Protein AF-A0A2R5FVJ6-F1 (afdb_monomer_lite)

pLDDT: mean 87.66, std 9.08, range [47.38, 97.44]

Organism: NCBI:txid2005467

Foldseek 3Di:
DQVQLPVQAPPADSVLLVQLLLVCAQHNDLVSCLVVAPDPDPVSSSVSSVSSSVSSVVVVVVVLVVVLVVCVVPPDLPDAEDEDAADVCSSCVVVVCVSVVSHHYHYLVVLLVVQCVVVVHDPPDDNVSRVCSVVSVVVVVVVVVVVVVVVVVD

Sequence (154 aa):
MLERIKSRTSGQNLHDLLKAVHLSGSALKPRYFNTLARSKNAEFKAEEVAQIVEVAELSRKEYWNKVSIWLSMNIPVDIQQVIIGGGTSEYLVAELKNLFTYTEISWAAELEEDVRLAFNLPIKKDALCLRFTDVYGLFRYQNATSAISNHRAS

Structure (mmCIF, N/CA/C/O backbone):
data_AF-A0A2R5FVJ6-F1
#
_entry.id   AF-A0A2R5FVJ6-F1
#
loop_
_atom_site.group_PDB
_atom_site.id
_atom_site.type_symbol
_atom_site.label_atom_id
_atom_site.label_alt_id
_atom_site.label_comp_id
_atom_site.label_asym_id
_atom_site.label_entity_id
_atom_site.label_seq_id
_atom_site.pdbx_PDB_ins_code
_atom_site.Cartn_x
_atom_site.Cartn_y
_atom_site.Cartn_z
_atom_site.occupancy
_atom_site.B_iso_or_equiv
_atom_site.auth_seq_id
_atom_site.auth_comp_id
_atom_site.auth_asym_id
_atom_site.auth_atom_id
_atom_site.pdbx_PDB_model_num
ATOM 1 N N . MET A 1 1 ? -10.974 -3.506 -0.182 1.00 83.69 1 MET A N 1
ATOM 2 C CA . MET A 1 1 ? -10.474 -3.715 1.194 1.00 83.69 1 MET A CA 1
ATOM 3 C C . MET A 1 1 ? -11.270 -2.883 2.193 1.00 83.69 1 MET A C 1
ATOM 5 O O . MET A 1 1 ? -12.005 -3.463 2.973 1.00 83.69 1 MET A O 1
ATOM 9 N N . LEU A 1 2 ? -11.204 -1.550 2.126 1.00 86.56 2 LEU A N 1
ATOM 10 C CA . LEU A 1 2 ? -11.842 -0.661 3.110 1.00 86.56 2 LEU A CA 1
ATOM 11 C C . LEU A 1 2 ? -13.366 -0.830 3.231 1.00 86.56 2 LEU A C 1
ATOM 13 O O . LEU A 1 2 ? -13.872 -0.909 4.343 1.00 86.56 2 LEU A O 1
ATOM 17 N N . GLU A 1 3 ? -14.084 -0.998 2.116 1.00 86.81 3 GLU A N 1
ATOM 18 C CA . GLU A 1 3 ? -15.531 -1.282 2.153 1.00 86.81 3 GLU A CA 1
ATOM 19 C C . GLU A 1 3 ? -15.866 -2.596 2.870 1.00 86.81 3 GLU A C 1
ATOM 21 O O . GLU A 1 3 ? -16.879 -2.690 3.556 1.00 86.81 3 GLU A O 1
ATOM 26 N N . ARG A 1 4 ? -14.991 -3.610 2.785 1.00 85.25 4 ARG A N 1
ATOM 27 C CA . ARG A 1 4 ? -15.186 -4.859 3.535 1.00 85.25 4 ARG A CA 1
ATOM 28 C C . ARG A 1 4 ? -15.020 -4.633 5.027 1.00 85.25 4 ARG A C 1
ATOM 30 O O . ARG A 1 4 ? -15.857 -5.102 5.792 1.00 85.25 4 ARG A O 1
ATOM 37 N N . ILE A 1 5 ? -13.995 -3.882 5.423 1.00 86.75 5 ILE A N 1
ATOM 38 C CA . ILE A 1 5 ? -13.786 -3.537 6.828 1.00 86.75 5 ILE A CA 1
ATOM 39 C C . ILE A 1 5 ? -15.001 -2.772 7.352 1.00 86.75 5 ILE A C 1
ATOM 41 O O . ILE A 1 5 ? -15.587 -3.186 8.345 1.00 86.75 5 ILE A O 1
ATOM 45 N N . LYS A 1 6 ? -15.458 -1.744 6.630 1.00 88.88 6 LYS A N 1
ATOM 46 C CA . LYS A 1 6 ? -16.673 -0.990 6.959 1.00 88.88 6 LYS A CA 1
ATOM 47 C C . LYS A 1 6 ? -17.921 -1.876 7.052 1.00 88.88 6 LYS A C 1
ATOM 49 O O . LYS A 1 6 ? -18.715 -1.700 7.960 1.00 88.88 6 LYS A O 1
ATOM 54 N N . SER A 1 7 ? -18.099 -2.846 6.153 1.00 87.44 7 SER A N 1
ATOM 55 C CA . SER A 1 7 ? -19.258 -3.758 6.196 1.00 87.44 7 SER A CA 1
ATOM 56 C C . SER A 1 7 ? -19.240 -4.738 7.376 1.00 87.44 7 SER A C 1
ATOM 58 O O . SER A 1 7 ? -20.279 -5.279 7.738 1.00 87.44 7 SER A O 1
ATOM 60 N N . ARG A 1 8 ? -18.060 -4.983 7.959 1.00 85.75 8 ARG A N 1
ATOM 61 C CA . ARG A 1 8 ? -17.830 -5.942 9.050 1.00 85.75 8 ARG A CA 1
ATOM 62 C C . ARG A 1 8 ? -17.540 -5.265 10.393 1.00 85.75 8 ARG A C 1
ATOM 64 O O . ARG A 1 8 ? -17.287 -5.959 11.370 1.00 85.75 8 ARG A O 1
ATOM 71 N N . THR A 1 9 ? -17.554 -3.934 10.445 1.00 84.75 9 THR A N 1
ATOM 72 C CA . THR A 1 9 ? -17.281 -3.147 11.654 1.00 84.75 9 THR A CA 1
ATOM 73 C C . THR A 1 9 ? -18.326 -2.045 11.801 1.00 84.75 9 THR A C 1
ATOM 75 O O . THR A 1 9 ? -18.774 -1.439 10.829 1.00 84.75 9 THR A O 1
ATOM 78 N N . SER A 1 10 ? -18.763 -1.788 13.029 1.00 77.56 10 SER A N 1
ATOM 79 C CA . SER A 1 10 ? -19.913 -0.917 13.275 1.00 77.56 10 SER A CA 1
ATOM 80 C C . SER A 1 10 ? -19.549 0.565 13.195 1.00 77.56 10 SER A C 1
ATOM 82 O O . SER A 1 10 ? -18.667 1.044 13.901 1.00 77.56 10 SER A O 1
ATOM 84 N N . GLY A 1 11 ? -20.292 1.326 12.386 1.00 77.69 11 GLY A N 1
ATOM 85 C CA . GLY A 1 11 ? -20.273 2.796 12.408 1.00 77.69 11 GLY A CA 1
ATOM 86 C C . GLY A 1 11 ? -19.000 3.458 11.878 1.00 77.69 11 GLY A C 1
ATOM 87 O O . GLY A 1 11 ? -18.813 4.651 12.105 1.00 77.69 11 GLY A O 1
ATOM 88 N N . GLN A 1 12 ? -18.146 2.713 11.175 1.00 85.31 12 GLN A N 1
ATOM 89 C CA . GLN A 1 12 ? -16.915 3.248 10.605 1.00 85.31 12 GLN A CA 1
ATOM 90 C C . GLN A 1 12 ? -17.194 4.076 9.350 1.00 85.31 12 GLN A C 1
ATOM 92 O O . GLN A 1 12 ? -17.935 3.658 8.454 1.00 85.31 12 GLN A O 1
ATOM 97 N N . ASN A 1 13 ? -16.569 5.250 9.257 1.00 86.88 13 ASN A N 1
ATOM 98 C CA . ASN A 1 13 ? -16.524 5.997 8.006 1.00 86.88 13 ASN A CA 1
ATOM 99 C C . ASN A 1 13 ? -15.262 5.622 7.213 1.00 86.88 13 ASN A C 1
ATOM 101 O O . ASN A 1 13 ? -14.240 5.212 7.766 1.00 86.88 13 ASN A O 1
ATOM 105 N N . LEU A 1 14 ? -15.352 5.731 5.888 1.00 87.06 14 LEU A N 1
ATOM 106 C CA . LEU A 1 14 ? -14.299 5.256 4.993 1.00 87.06 14 LEU A CA 1
ATOM 107 C C . LEU A 1 14 ? -13.008 6.077 5.121 1.00 87.06 14 LEU A C 1
ATOM 109 O O . LEU A 1 14 ? -11.917 5.534 4.973 1.00 87.06 14 LEU A O 1
ATOM 113 N N . HIS A 1 15 ? -13.140 7.374 5.393 1.00 88.62 15 HIS A N 1
ATOM 114 C CA . HIS A 1 15 ? -12.030 8.317 5.440 1.00 88.62 15 HIS A CA 1
ATOM 115 C C . HIS A 1 15 ? -11.114 8.070 6.646 1.00 88.62 15 HIS A C 1
ATOM 117 O O . HIS A 1 15 ? -9.901 7.927 6.493 1.00 88.62 15 HIS A O 1
ATOM 123 N N . ASP A 1 16 ? -11.686 7.959 7.841 1.00 90.31 16 ASP A N 1
ATOM 124 C CA . ASP A 1 16 ? -10.918 7.745 9.066 1.00 90.31 16 ASP A CA 1
ATOM 125 C C . ASP A 1 16 ? -10.319 6.342 9.096 1.00 90.31 16 ASP A C 1
ATOM 127 O O . ASP A 1 16 ? -9.177 6.156 9.522 1.00 90.31 16 ASP A O 1
ATOM 131 N N . LEU A 1 17 ? -11.042 5.364 8.545 1.00 90.62 17 LEU A N 1
ATOM 132 C CA . LEU A 1 17 ? -10.520 4.022 8.355 1.00 90.62 17 LEU A CA 1
ATOM 133 C C . LEU A 1 17 ? -9.340 4.001 7.369 1.00 90.62 17 LEU A C 1
ATOM 135 O O . LEU A 1 17 ? -8.318 3.381 7.659 1.00 90.62 17 LEU A O 1
ATOM 139 N N . LEU A 1 18 ? -9.449 4.690 6.226 1.00 89.38 18 LEU A N 1
ATOM 140 C CA . LEU A 1 18 ? -8.346 4.838 5.270 1.00 89.38 18 LEU A CA 1
ATOM 141 C C . LEU A 1 18 ? -7.118 5.433 5.963 1.00 89.38 18 LEU A C 1
ATOM 143 O O . LEU A 1 18 ? -6.016 4.908 5.812 1.00 89.38 18 LEU A O 1
ATOM 147 N N . LYS A 1 19 ? -7.312 6.492 6.753 1.00 89.44 19 LYS A N 1
ATOM 148 C CA . LYS A 1 19 ? -6.238 7.146 7.503 1.00 89.44 19 LYS A CA 1
ATOM 149 C C . LYS A 1 19 ? -5.584 6.195 8.507 1.00 89.44 19 LYS A C 1
ATOM 151 O O . LYS A 1 19 ? -4.359 6.119 8.544 1.00 89.44 19 LYS A O 1
ATOM 156 N N . ALA A 1 20 ? -6.365 5.444 9.282 1.00 91.00 20 ALA A N 1
ATOM 157 C CA . ALA A 1 20 ? -5.849 4.479 10.255 1.00 91.00 20 ALA A CA 1
ATOM 158 C C . ALA A 1 20 ? -5.047 3.347 9.592 1.00 91.00 20 ALA A C 1
ATOM 160 O O . ALA A 1 20 ? -3.948 3.006 10.041 1.00 91.00 20 ALA A O 1
ATOM 161 N N . VAL A 1 21 ? -5.563 2.800 8.487 1.00 89.38 21 VAL A N 1
ATOM 162 C CA . VAL A 1 21 ? -4.889 1.754 7.706 1.00 89.38 21 VAL A CA 1
ATOM 163 C C . VAL A 1 21 ? -3.600 2.284 7.079 1.00 89.38 21 VAL A C 1
ATOM 165 O O . VAL A 1 21 ? -2.568 1.623 7.167 1.00 89.38 21 VAL A O 1
ATOM 168 N N . HIS A 1 22 ? -3.630 3.488 6.505 1.00 86.56 22 HIS A N 1
ATOM 169 C CA . HIS A 1 22 ? -2.451 4.132 5.929 1.00 86.56 22 HIS A CA 1
ATOM 170 C C . HIS A 1 22 ? -1.366 4.386 6.986 1.00 86.56 22 HIS A C 1
ATOM 172 O O . HIS A 1 22 ? -0.221 3.988 6.794 1.00 86.56 22 HIS A O 1
ATOM 178 N N . LEU A 1 23 ? -1.727 4.969 8.136 1.00 86.94 23 LEU A N 1
ATOM 179 C CA . LEU A 1 23 ? -0.792 5.246 9.237 1.00 86.94 23 LEU A CA 1
ATOM 180 C C . LEU A 1 23 ? -0.187 3.981 9.855 1.00 86.94 23 LEU A C 1
ATOM 182 O O . LEU A 1 23 ? 0.910 4.029 10.413 1.00 86.94 23 LEU A O 1
ATOM 186 N N . SER A 1 24 ? -0.897 2.859 9.765 1.00 86.06 24 SER A N 1
ATOM 187 C CA . SER A 1 24 ? -0.398 1.569 10.231 1.00 86.06 24 SER A CA 1
ATOM 188 C C . SER A 1 24 ? 0.702 0.993 9.336 1.00 86.06 24 SER A C 1
ATOM 190 O O . SER A 1 24 ? 1.543 0.233 9.814 1.00 86.06 24 SER A O 1
ATOM 192 N N . GLY A 1 25 ? 0.735 1.366 8.054 1.00 83.56 25 GLY A N 1
ATOM 193 C CA . GLY A 1 25 ? 1.713 0.853 7.100 1.00 83.56 25 GLY A CA 1
ATOM 194 C C . GLY A 1 25 ? 1.698 -0.676 7.031 1.00 83.56 25 GLY A C 1
ATOM 195 O O . GLY A 1 25 ? 0.639 -1.303 6.994 1.00 83.56 25 GLY A O 1
ATOM 196 N N . SER A 1 26 ? 2.879 -1.293 7.048 1.00 78.81 26 SER A N 1
ATOM 197 C CA . SER A 1 26 ? 3.022 -2.746 6.913 1.00 78.81 26 SER A CA 1
ATOM 198 C C . SER A 1 26 ? 2.473 -3.550 8.099 1.00 78.81 26 SER A C 1
ATOM 200 O O . SER A 1 26 ? 2.086 -4.697 7.890 1.00 78.81 26 SER A O 1
ATOM 202 N N . ALA A 1 27 ? 2.370 -2.976 9.303 1.00 84.62 27 ALA A N 1
ATOM 203 C C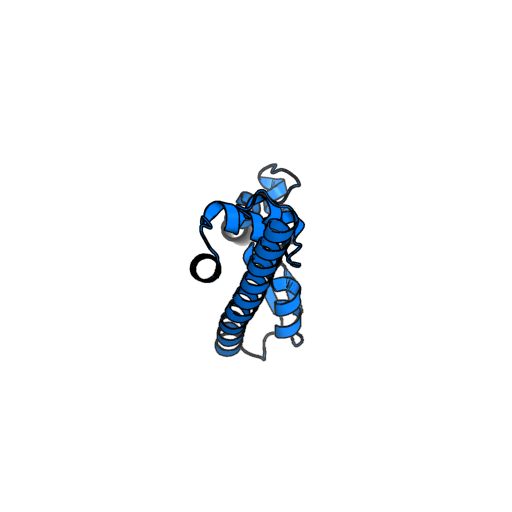A . ALA A 1 27 ? 1.913 -3.678 10.505 1.00 84.62 27 ALA A CA 1
ATOM 204 C C . ALA A 1 27 ? 0.736 -2.952 11.171 1.00 84.62 27 ALA A C 1
ATOM 206 O O . ALA A 1 27 ? 0.881 -1.837 11.678 1.00 84.62 27 ALA A O 1
ATOM 207 N N . LEU A 1 28 ? -0.426 -3.608 11.223 1.00 86.81 28 LEU A N 1
ATOM 208 C CA . LEU A 1 28 ? -1.650 -3.044 11.790 1.00 86.81 28 LEU A CA 1
ATOM 209 C C . LEU A 1 28 ? -1.566 -2.958 13.319 1.00 86.81 28 LEU A C 1
ATOM 211 O O . LEU A 1 28 ? -1.856 -3.904 14.039 1.00 86.81 28 LEU A O 1
ATOM 215 N N . LYS A 1 29 ? -1.131 -1.799 13.828 1.00 89.19 29 LYS A N 1
ATOM 216 C CA . LYS A 1 29 ? -0.994 -1.561 15.272 1.00 89.19 29 LYS A CA 1
ATOM 217 C C . LYS A 1 29 ? -2.283 -0.952 15.841 1.00 89.19 29 LYS A C 1
ATOM 219 O O . LYS A 1 29 ? -2.682 0.112 15.362 1.00 89.19 29 LYS A O 1
ATOM 224 N N . PRO A 1 30 ? -2.850 -1.504 16.933 1.00 90.44 30 PRO A N 1
ATOM 225 C CA . PRO A 1 30 ? -4.088 -1.018 17.560 1.00 90.44 30 PRO A CA 1
ATOM 226 C C . PRO A 1 30 ? -4.143 0.494 17.816 1.00 90.44 30 PRO A C 1
ATOM 228 O O . PRO A 1 30 ? -5.175 1.133 17.627 1.00 90.44 30 PRO A O 1
ATOM 231 N N . ARG A 1 31 ? -3.003 1.110 18.158 1.00 92.00 31 ARG A N 1
ATOM 232 C CA . ARG A 1 31 ? -2.903 2.553 18.439 1.00 92.00 31 ARG A CA 1
ATOM 233 C C . ARG A 1 31 ? -3.443 3.465 17.329 1.00 92.00 31 ARG A C 1
ATOM 235 O O . ARG A 1 31 ? -3.916 4.552 17.642 1.00 92.00 31 ARG A O 1
ATOM 242 N N . TYR A 1 32 ? -3.380 3.041 16.064 1.00 91.88 32 TYR A N 1
ATOM 243 C CA . TYR A 1 32 ? -3.867 3.829 14.924 1.00 91.88 32 TYR A CA 1
ATOM 244 C C . TYR A 1 32 ? -5.384 3.727 14.724 1.00 91.88 32 TYR A C 1
ATOM 246 O O . TYR A 1 32 ? -5.958 4.548 14.017 1.00 91.88 32 TYR A O 1
ATOM 254 N N . PHE A 1 33 ? -6.029 2.757 15.373 1.00 91.88 33 PHE A N 1
ATOM 255 C CA . PHE A 1 33 ? -7.464 2.488 15.292 1.00 91.88 33 PHE A CA 1
ATOM 256 C C . PHE A 1 33 ? -8.216 2.969 16.544 1.00 91.88 33 PHE A C 1
ATOM 258 O O . PHE A 1 33 ? -9.440 2.998 16.559 1.00 91.88 33 PHE A O 1
ATOM 265 N N . ASN A 1 34 ? -7.513 3.431 17.584 1.00 89.44 34 ASN A N 1
ATOM 266 C CA . ASN A 1 34 ? -8.115 3.919 18.833 1.00 89.44 34 ASN A CA 1
ATOM 267 C C . ASN A 1 34 ? -9.141 5.048 18.653 1.00 89.44 34 ASN A C 1
ATOM 269 O O . ASN A 1 34 ? -10.022 5.212 19.498 1.00 89.44 34 ASN A O 1
ATOM 273 N N . THR A 1 35 ? -9.001 5.863 17.607 1.00 88.69 35 THR A N 1
ATOM 274 C CA . THR A 1 35 ? -9.931 6.961 17.300 1.00 88.69 35 THR A CA 1
ATOM 275 C C . THR A 1 35 ? -11.194 6.487 16.587 1.00 88.69 35 THR A C 1
ATOM 277 O O . THR A 1 35 ? -12.137 7.258 16.471 1.00 88.69 35 THR A O 1
ATOM 280 N N . LEU A 1 36 ? -11.204 5.245 16.102 1.00 89.44 36 LEU A N 1
ATOM 281 C CA . LEU A 1 36 ? -12.327 4.639 15.391 1.00 89.44 36 LEU A CA 1
ATOM 282 C C . LEU A 1 36 ? -13.327 3.978 16.336 1.00 89.44 36 LEU A C 1
ATOM 284 O O . LEU A 1 36 ? -14.497 3.838 15.987 1.00 89.44 36 LEU A O 1
ATOM 288 N N . ALA A 1 37 ? -12.876 3.579 17.524 1.00 90.19 37 ALA A N 1
ATOM 289 C CA . ALA A 1 37 ? -13.748 2.979 18.513 1.00 90.19 37 ALA A CA 1
ATOM 290 C C . ALA A 1 37 ? -14.689 4.019 19.130 1.00 90.19 37 ALA A C 1
ATOM 292 O O . ALA A 1 37 ? -14.273 5.109 19.539 1.00 90.19 37 ALA A O 1
ATOM 293 N N . ARG A 1 38 ? -15.971 3.666 19.199 1.00 87.00 38 ARG A N 1
ATOM 294 C CA . ARG A 1 38 ? -17.056 4.538 19.660 1.00 87.00 38 ARG A CA 1
ATOM 295 C C . ARG A 1 38 ? -17.313 4.403 21.153 1.00 87.00 38 ARG A C 1
ATOM 297 O O . ARG A 1 38 ? -17.876 5.321 21.756 1.00 87.00 38 ARG A O 1
ATOM 304 N N . SER A 1 39 ? -16.936 3.271 21.746 1.00 86.38 39 SER A N 1
ATOM 305 C CA . SER A 1 39 ? -17.142 3.049 23.173 1.00 86.38 39 SER A CA 1
ATOM 306 C C . SER A 1 39 ? -16.330 4.024 24.034 1.00 86.38 39 SER A C 1
ATOM 308 O O . SER A 1 39 ? -15.154 4.295 23.784 1.00 86.38 39 SER A O 1
ATOM 310 N N . LYS A 1 40 ? -16.971 4.538 25.090 1.00 86.38 40 LYS A N 1
ATOM 311 C CA . LYS A 1 40 ? -16.325 5.346 26.139 1.00 86.38 40 LYS A CA 1
ATOM 312 C C . LYS A 1 40 ? -15.751 4.489 27.272 1.00 86.38 40 LYS A C 1
ATOM 314 O O . LYS A 1 40 ? -14.934 4.986 28.040 1.00 86.38 40 LYS A O 1
ATOM 319 N N . ASN A 1 41 ? -16.176 3.229 27.382 1.00 92.44 41 ASN A N 1
ATOM 320 C CA . ASN A 1 41 ? -15.622 2.278 28.342 1.00 92.44 41 ASN A CA 1
ATOM 321 C C . ASN A 1 41 ? -14.302 1.721 27.786 1.00 92.44 41 ASN A C 1
ATOM 323 O O . ASN A 1 41 ? -14.253 1.302 26.631 1.00 92.44 41 ASN A O 1
ATOM 327 N N . ALA A 1 42 ? -13.246 1.722 28.602 1.00 89.88 42 ALA A N 1
ATOM 328 C CA . ALA A 1 42 ? -11.907 1.309 28.193 1.00 89.88 42 ALA A CA 1
ATOM 329 C C . ALA A 1 42 ? -11.831 -0.151 27.708 1.00 89.88 42 ALA A C 1
ATOM 331 O O . ALA A 1 42 ? -11.144 -0.415 26.723 1.00 89.88 42 ALA A O 1
ATOM 332 N N . GLU A 1 43 ? -12.552 -1.073 28.348 1.00 90.56 43 GLU A N 1
ATOM 333 C CA . GLU A 1 43 ? -12.549 -2.500 27.998 1.00 90.56 43 GLU A CA 1
ATOM 334 C C . GLU A 1 43 ? -13.236 -2.729 26.650 1.00 90.56 43 GLU A C 1
ATOM 336 O O . GLU A 1 43 ? -12.621 -3.234 25.712 1.00 90.56 43 GLU A O 1
ATOM 341 N N . PHE A 1 44 ? -14.467 -2.234 26.499 1.00 90.75 44 PHE A N 1
ATOM 342 C CA . PHE A 1 44 ? -15.206 -2.327 25.235 1.00 90.75 44 PHE A CA 1
ATOM 343 C C . PHE A 1 44 ? -14.515 -1.577 24.092 1.00 90.75 44 PHE A C 1
ATOM 345 O O . PHE A 1 44 ? -14.625 -1.965 22.934 1.00 90.75 44 PHE A O 1
ATOM 352 N N . LYS A 1 45 ? -13.781 -0.501 24.399 1.00 91.62 45 LYS A N 1
ATOM 353 C CA . LYS A 1 45 ? -12.976 0.212 23.407 1.00 91.62 45 LYS A CA 1
ATOM 354 C C . LYS A 1 45 ? -11.819 -0.650 22.903 1.00 91.62 45 LYS A C 1
ATOM 356 O O . LYS A 1 45 ? -11.556 -0.662 21.704 1.00 91.62 45 LYS A O 1
ATOM 361 N N . ALA A 1 46 ? -11.123 -1.347 23.800 1.00 92.25 46 ALA A N 1
ATOM 362 C CA . ALA A 1 46 ? -10.030 -2.238 23.424 1.00 92.25 46 ALA A CA 1
ATOM 363 C C . ALA A 1 46 ? -10.529 -3.406 22.560 1.00 92.25 46 ALA A C 1
ATOM 365 O O . ALA A 1 46 ? -9.898 -3.727 21.554 1.00 92.25 46 ALA A O 1
ATOM 366 N N . GLU A 1 47 ? -11.683 -3.979 22.905 1.00 92.75 47 GLU A N 1
ATOM 367 C CA . GLU A 1 47 ? -12.333 -5.041 22.133 1.00 92.75 47 GLU A CA 1
ATOM 368 C C . GLU A 1 47 ? -12.752 -4.566 20.731 1.00 92.75 47 GLU A C 1
ATOM 370 O O . GLU A 1 47 ? -12.419 -5.204 19.734 1.00 92.75 47 GLU A O 1
ATOM 375 N N . GLU A 1 48 ? -13.394 -3.396 20.630 1.00 92.56 48 GLU A N 1
ATOM 376 C CA . GLU A 1 48 ? -13.791 -2.800 19.347 1.00 92.56 48 GLU A CA 1
ATOM 377 C C . GLU A 1 48 ? -12.572 -2.539 18.446 1.00 92.56 48 GLU A C 1
ATOM 379 O O . GLU A 1 48 ? -12.582 -2.854 17.256 1.00 92.56 48 GLU A O 1
ATOM 384 N N . VAL A 1 49 ? -11.479 -2.014 19.012 1.00 93.88 49 VAL A N 1
ATOM 385 C CA . VAL A 1 49 ? -10.222 -1.816 18.277 1.00 93.88 49 VAL A CA 1
ATOM 386 C C . VAL A 1 49 ? -9.634 -3.145 17.807 1.00 93.88 49 VAL A C 1
ATOM 388 O O . VAL A 1 49 ? -9.209 -3.236 16.653 1.00 93.88 49 VAL A O 1
ATOM 391 N N . ALA A 1 50 ? -9.602 -4.164 18.668 1.00 94.00 50 ALA A N 1
ATOM 392 C CA . ALA A 1 50 ? -9.089 -5.484 18.315 1.00 94.00 50 ALA A CA 1
ATOM 393 C C . ALA A 1 50 ? -9.879 -6.091 17.146 1.00 94.00 50 ALA A C 1
ATOM 395 O O . ALA A 1 50 ? -9.275 -6.550 16.177 1.00 94.00 50 ALA A O 1
ATOM 396 N N . GLN A 1 51 ? -11.210 -5.978 17.177 1.00 93.81 51 GLN A N 1
ATOM 397 C CA . GLN A 1 51 ? -12.079 -6.425 16.092 1.00 93.81 51 GLN A CA 1
ATOM 398 C C . GLN A 1 51 ? -11.783 -5.691 14.775 1.00 93.81 51 GLN A C 1
ATOM 400 O O . GLN A 1 51 ? -11.692 -6.315 13.717 1.00 93.81 51 GLN A O 1
ATOM 405 N N . ILE A 1 52 ? -11.605 -4.364 14.806 1.00 93.44 52 ILE A N 1
ATOM 406 C CA . ILE A 1 52 ? -11.285 -3.595 13.593 1.00 93.44 52 ILE A CA 1
ATOM 407 C C . ILE A 1 52 ? -9.933 -4.029 13.014 1.00 93.44 52 ILE A C 1
ATOM 409 O O . ILE A 1 52 ? -9.818 -4.193 11.797 1.00 93.44 52 ILE A O 1
ATOM 413 N N . VAL A 1 53 ? -8.923 -4.226 13.867 1.00 94.44 53 VAL A N 1
ATOM 414 C CA . VAL A 1 53 ? -7.588 -4.679 13.450 1.00 94.44 53 VAL A CA 1
ATOM 415 C C . VAL A 1 53 ? -7.665 -6.064 12.812 1.00 94.44 53 VAL A C 1
ATOM 417 O O . VAL A 1 53 ? -7.173 -6.234 11.699 1.00 94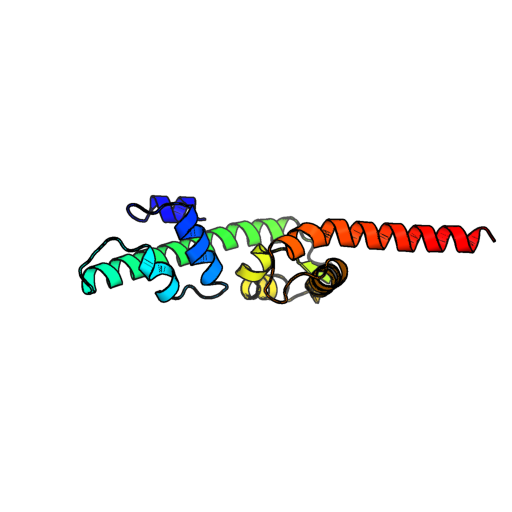.44 53 VAL A O 1
ATOM 420 N N . GLU A 1 54 ? -8.342 -7.018 13.448 1.00 94.19 54 GLU A N 1
ATOM 421 C CA . GLU A 1 54 ? -8.521 -8.376 12.924 1.00 94.19 54 GLU A CA 1
ATOM 422 C C . GLU A 1 54 ? -9.189 -8.365 11.539 1.00 94.19 54 GLU A C 1
ATOM 424 O O . GLU A 1 54 ? -8.699 -8.962 10.573 1.00 94.19 54 GLU A O 1
ATOM 429 N N . VAL A 1 55 ? -10.289 -7.620 11.401 1.00 93.94 55 VAL A N 1
ATOM 430 C CA . VAL A 1 55 ? -11.004 -7.493 10.128 1.00 93.94 55 VAL A CA 1
ATOM 431 C C . VAL A 1 55 ? -10.129 -6.825 9.062 1.00 93.94 55 VAL A C 1
ATOM 433 O O . VAL A 1 55 ? -10.196 -7.201 7.884 1.00 93.94 55 VAL A O 1
ATOM 436 N N . ALA A 1 56 ? -9.311 -5.843 9.440 1.00 92.31 56 ALA A N 1
ATOM 437 C CA . ALA A 1 56 ? -8.383 -5.176 8.536 1.00 92.31 56 ALA A CA 1
ATOM 438 C C . ALA A 1 56 ? -7.255 -6.111 8.071 1.00 92.31 56 ALA A C 1
ATOM 440 O O . ALA A 1 56 ? -6.952 -6.134 6.875 1.00 92.31 56 ALA A O 1
ATOM 441 N N . GLU A 1 57 ? -6.701 -6.942 8.957 1.00 92.44 57 GLU A N 1
ATOM 442 C CA . GLU A 1 57 ? -5.712 -7.967 8.607 1.00 92.44 57 GLU A CA 1
ATOM 443 C C . GLU A 1 57 ? -6.284 -8.995 7.631 1.00 92.44 57 GLU A C 1
ATOM 445 O O . GLU A 1 57 ? -5.673 -9.289 6.599 1.00 92.44 57 GLU A O 1
ATOM 450 N N . LEU A 1 58 ? -7.485 -9.509 7.911 1.00 93.50 58 LEU A N 1
ATOM 451 C CA . LEU A 1 58 ? -8.165 -10.445 7.020 1.00 93.50 58 LEU A CA 1
ATOM 452 C C . LEU A 1 58 ? -8.438 -9.806 5.653 1.00 93.50 58 LEU A C 1
ATOM 454 O O . LEU A 1 58 ? -8.132 -10.389 4.613 1.00 93.50 58 LEU A O 1
ATOM 458 N N . SER A 1 59 ? -8.953 -8.576 5.645 1.00 92.62 59 SER A N 1
ATOM 459 C CA . SER A 1 59 ? -9.244 -7.839 4.411 1.00 92.62 59 SER A CA 1
ATOM 460 C C . SER A 1 59 ? -7.983 -7.557 3.589 1.00 92.62 59 SER A C 1
ATOM 462 O O . SER A 1 59 ? -8.051 -7.537 2.357 1.00 92.62 59 SER A O 1
ATOM 464 N N . ARG A 1 60 ? -6.834 -7.348 4.246 1.00 91.44 60 ARG A N 1
ATOM 465 C CA . ARG A 1 60 ? -5.530 -7.214 3.587 1.00 91.44 60 ARG A CA 1
ATOM 466 C C . ARG A 1 60 ? -5.087 -8.530 2.960 1.00 91.44 60 ARG A C 1
ATOM 468 O O . ARG A 1 60 ? -4.715 -8.522 1.792 1.00 91.44 60 ARG A O 1
ATOM 475 N N . LYS A 1 61 ? -5.156 -9.647 3.690 1.00 92.44 61 LYS A N 1
ATOM 476 C CA . LYS A 1 61 ? -4.807 -10.979 3.160 1.00 92.44 61 LYS A CA 1
ATOM 477 C C . LYS A 1 61 ? -5.649 -11.328 1.932 1.00 92.44 61 LYS A C 1
ATOM 479 O O . LYS A 1 61 ? -5.116 -11.762 0.916 1.00 92.44 61 LYS A O 1
ATOM 484 N N . GLU A 1 62 ? -6.954 -11.068 1.992 1.00 93.62 62 GLU A N 1
ATOM 485 C CA . GLU A 1 62 ? -7.861 -11.252 0.855 1.00 93.62 62 GLU A CA 1
ATOM 486 C C . GLU A 1 62 ? -7.498 -10.353 -0.337 1.00 93.62 62 GLU A C 1
ATOM 488 O O . GLU A 1 62 ? -7.577 -10.787 -1.487 1.00 93.62 62 GLU A O 1
ATOM 493 N N . TYR A 1 63 ? -7.127 -9.094 -0.080 1.00 93.38 63 TYR A N 1
ATOM 494 C CA . TYR A 1 63 ? -6.676 -8.178 -1.126 1.00 93.38 63 TYR A CA 1
ATOM 495 C C . TYR A 1 63 ? -5.380 -8.668 -1.775 1.00 93.38 63 TYR A C 1
ATOM 497 O O . TYR A 1 63 ? -5.324 -8.756 -3.001 1.00 93.38 63 TYR A O 1
ATOM 505 N N . TRP A 1 64 ? -4.388 -9.054 -0.968 1.00 95.12 64 TRP A N 1
ATOM 506 C CA . TRP A 1 64 ? -3.130 -9.605 -1.459 1.00 95.12 64 TRP A CA 1
ATOM 507 C C . TRP A 1 64 ? -3.360 -10.838 -2.326 1.00 95.12 64 TRP A C 1
ATOM 509 O O . TRP A 1 64 ? -2.843 -10.879 -3.430 1.00 95.12 64 TRP A O 1
ATOM 519 N N . ASN A 1 65 ? -4.202 -11.779 -1.893 1.00 96.56 65 ASN A N 1
ATOM 520 C CA . ASN A 1 65 ? -4.490 -12.986 -2.667 1.00 96.56 65 ASN A CA 1
ATOM 521 C C . ASN A 1 65 ? -4.988 -12.672 -4.093 1.00 96.56 65 ASN A C 1
ATOM 523 O O . ASN A 1 65 ? -4.582 -13.299 -5.066 1.00 96.56 65 ASN A O 1
ATOM 527 N N . LYS A 1 66 ? -5.845 -11.653 -4.243 1.00 96.31 66 LYS A N 1
ATOM 528 C CA . LYS A 1 66 ? -6.315 -11.210 -5.566 1.00 96.31 66 LYS A CA 1
ATOM 529 C C . LYS A 1 66 ? -5.191 -10.599 -6.398 1.00 96.31 66 LYS A C 1
ATOM 531 O O . LYS A 1 66 ? -5.102 -10.876 -7.590 1.00 96.31 66 LYS A O 1
ATOM 536 N N . VAL A 1 67 ? -4.360 -9.768 -5.770 1.00 95.81 67 VAL A N 1
ATOM 537 C CA . VAL A 1 67 ? -3.219 -9.117 -6.423 1.00 95.81 67 VAL A CA 1
ATOM 538 C C . VAL A 1 67 ? -2.189 -10.154 -6.859 1.00 95.81 67 VAL A C 1
ATOM 540 O O . VAL A 1 67 ? -1.778 -10.131 -8.011 1.00 95.81 67 VAL A O 1
ATOM 543 N N . SER A 1 68 ? -1.817 -11.098 -5.994 1.00 96.94 68 SER A N 1
ATOM 544 C CA . SER A 1 68 ? -0.829 -12.130 -6.304 1.00 96.94 68 SER A CA 1
ATOM 545 C C . SER A 1 68 ? -1.296 -13.050 -7.424 1.00 96.94 68 SER A C 1
ATOM 547 O O . SER A 1 68 ? -0.521 -13.311 -8.333 1.00 96.94 68 SER A O 1
ATOM 549 N N . ILE A 1 69 ? -2.566 -13.479 -7.417 1.00 97.44 69 ILE A N 1
ATOM 550 C CA . ILE A 1 69 ? -3.138 -14.266 -8.522 1.00 97.44 69 ILE A CA 1
ATOM 551 C C . ILE A 1 69 ? -3.042 -13.482 -9.831 1.00 97.44 69 ILE A C 1
ATOM 553 O O . ILE A 1 69 ? -2.562 -14.010 -10.830 1.00 97.44 69 ILE A O 1
ATOM 557 N N . TRP A 1 70 ? -3.463 -12.213 -9.829 1.00 97.38 70 TRP A N 1
ATOM 558 C CA . TRP A 1 70 ? -3.400 -11.385 -11.029 1.00 97.38 70 TRP A CA 1
ATOM 559 C C . TRP A 1 70 ? -1.958 -11.205 -11.524 1.00 97.38 70 TRP A C 1
ATOM 561 O O . TRP A 1 70 ? -1.705 -11.385 -12.711 1.00 97.38 70 TRP A O 1
ATOM 571 N N . LEU A 1 71 ? -1.004 -10.926 -10.632 1.00 96.25 71 LEU A N 1
ATOM 572 C CA . LEU A 1 71 ? 0.412 -10.783 -10.985 1.00 96.25 71 LEU A CA 1
ATOM 573 C C . LEU A 1 71 ? 0.978 -12.083 -11.568 1.00 96.25 71 LEU A C 1
ATOM 575 O O . LEU A 1 71 ? 1.565 -12.048 -12.643 1.00 96.25 71 LEU A O 1
ATOM 579 N N . SER A 1 72 ? 0.742 -13.231 -10.929 1.00 94.62 72 SER A N 1
ATOM 580 C CA . SER A 1 72 ? 1.212 -14.537 -11.415 1.00 94.62 72 SER A CA 1
ATOM 581 C C . SER A 1 72 ? 0.613 -14.944 -12.762 1.00 94.62 72 SER A C 1
ATOM 583 O O . SER A 1 72 ? 1.227 -15.715 -13.488 1.00 94.62 72 SER A O 1
ATOM 585 N N . MET A 1 73 ? -0.582 -14.451 -13.102 1.00 96.56 73 MET A N 1
ATOM 586 C CA . MET A 1 73 ? -1.208 -14.710 -14.402 1.00 96.56 73 MET A CA 1
ATOM 587 C C . MET A 1 73 ? -0.691 -13.798 -15.520 1.00 96.56 73 MET A C 1
ATOM 589 O O . MET A 1 73 ? -0.808 -14.164 -16.686 1.00 96.56 73 MET A O 1
ATOM 593 N N . ASN A 1 74 ? -0.186 -12.607 -15.188 1.00 95.88 74 ASN A N 1
ATOM 594 C CA . ASN A 1 74 ? 0.147 -11.575 -16.176 1.00 95.88 74 ASN A CA 1
ATOM 595 C C . ASN A 1 74 ? 1.650 -11.321 -16.319 1.00 95.88 74 ASN A C 1
ATOM 597 O O . ASN A 1 74 ? 2.067 -10.740 -17.317 1.00 95.88 74 ASN A O 1
ATOM 601 N N . ILE A 1 75 ? 2.459 -11.722 -15.339 1.00 94.00 75 ILE A N 1
ATOM 602 C CA . ILE A 1 75 ? 3.903 -11.509 -15.351 1.00 94.00 75 ILE A CA 1
ATOM 603 C C . ILE A 1 75 ? 4.594 -12.838 -15.673 1.00 94.00 75 ILE A C 1
ATOM 605 O O . ILE A 1 75 ? 4.431 -13.797 -14.915 1.00 94.00 75 ILE A O 1
ATOM 609 N N . PRO A 1 76 ? 5.352 -12.915 -16.783 1.00 92.56 76 PRO A N 1
ATOM 610 C CA . PRO A 1 76 ? 6.118 -14.104 -17.133 1.00 92.56 76 PRO A CA 1
ATOM 611 C C . PRO A 1 76 ? 7.180 -14.441 -16.082 1.00 92.56 76 PRO A C 1
ATOM 613 O O . PRO A 1 76 ? 7.689 -13.566 -15.384 1.00 92.56 76 PRO A O 1
ATOM 616 N N . VAL A 1 77 ? 7.536 -15.721 -15.989 1.00 90.06 77 VAL A N 1
ATOM 617 C CA . VAL A 1 77 ? 8.551 -16.210 -15.038 1.00 90.06 77 VAL A CA 1
ATOM 618 C C . VAL A 1 77 ? 9.987 -15.996 -15.528 1.00 90.06 77 VAL A C 1
ATOM 620 O O . VAL A 1 77 ? 10.923 -16.108 -14.745 1.00 90.06 77 VAL A O 1
ATOM 623 N N . ASP A 1 78 ? 10.170 -15.693 -16.812 1.00 92.44 78 ASP A N 1
ATOM 624 C CA . ASP A 1 78 ? 11.448 -15.546 -17.515 1.00 92.44 78 ASP A CA 1
ATOM 625 C C . ASP A 1 78 ? 11.883 -14.080 -17.679 1.00 92.44 78 ASP A C 1
ATOM 627 O O . ASP A 1 78 ? 12.524 -13.700 -18.658 1.00 92.44 78 ASP A O 1
ATOM 631 N N . ILE A 1 79 ? 11.548 -13.244 -16.700 1.00 94.44 79 ILE A N 1
ATOM 632 C CA . ILE A 1 79 ? 11.973 -11.844 -16.646 1.00 94.44 79 ILE A CA 1
ATOM 633 C C . ILE A 1 79 ? 13.231 -11.680 -15.790 1.00 94.44 79 ILE A C 1
ATOM 635 O O . ILE A 1 79 ? 13.423 -12.383 -14.800 1.00 94.44 79 ILE A O 1
ATOM 639 N N . GLN A 1 80 ? 14.093 -10.736 -16.165 1.00 93.56 80 GLN A N 1
ATOM 640 C CA . GLN A 1 80 ? 15.318 -10.434 -15.416 1.00 93.56 80 GLN A CA 1
ATOM 641 C C . GLN A 1 80 ? 15.069 -9.459 -14.260 1.00 93.56 80 GLN A C 1
ATOM 643 O O . GLN A 1 80 ? 15.759 -9.516 -13.241 1.00 93.56 80 GLN A O 1
ATOM 648 N N . GLN A 1 81 ? 14.103 -8.552 -14.429 1.00 94.25 81 GLN A N 1
ATOM 649 C CA . GLN A 1 81 ? 13.802 -7.507 -13.459 1.00 94.25 81 GLN A CA 1
ATOM 650 C C . GLN A 1 81 ? 12.312 -7.142 -13.474 1.00 94.25 81 GLN A C 1
ATOM 652 O O . GLN A 1 81 ? 11.681 -7.091 -14.531 1.00 94.25 81 GLN A O 1
ATOM 657 N N . VAL A 1 82 ? 11.772 -6.817 -12.297 1.00 94.19 82 VAL A N 1
ATOM 658 C CA . VAL A 1 82 ? 10.499 -6.100 -12.131 1.00 94.19 82 VAL A CA 1
ATOM 659 C C . VAL A 1 82 ? 10.752 -4.714 -11.560 1.00 94.19 82 VAL A C 1
ATOM 661 O O . VAL A 1 82 ? 11.518 -4.558 -10.610 1.00 94.19 82 VAL A O 1
ATOM 664 N N . ILE A 1 83 ? 10.070 -3.709 -12.108 1.00 91.56 83 ILE A N 1
ATOM 665 C CA . ILE A 1 83 ? 10.057 -2.354 -11.551 1.00 91.56 83 ILE A CA 1
ATOM 666 C C . ILE A 1 83 ? 8.738 -2.168 -10.807 1.00 91.56 83 ILE A C 1
ATOM 668 O O . ILE A 1 83 ? 7.663 -2.333 -11.385 1.00 91.56 83 ILE A O 1
ATOM 672 N N . ILE A 1 84 ? 8.814 -1.844 -9.517 1.00 91.69 84 ILE A N 1
ATOM 673 C CA . ILE A 1 84 ? 7.648 -1.700 -8.643 1.00 91.69 84 ILE A CA 1
ATOM 674 C C . ILE A 1 84 ? 7.636 -0.296 -8.038 1.00 91.69 84 ILE A C 1
ATOM 676 O O . ILE A 1 84 ? 8.605 0.125 -7.408 1.00 91.69 84 ILE A O 1
ATOM 680 N N . GLY A 1 85 ? 6.512 0.407 -8.183 1.00 87.75 85 GLY A N 1
ATOM 681 C CA . GLY A 1 85 ? 6.303 1.740 -7.621 1.00 87.75 85 GLY A CA 1
ATOM 682 C C . GLY A 1 85 ? 4.891 1.959 -7.081 1.00 87.75 85 GLY A C 1
ATOM 683 O O . GLY A 1 85 ? 4.043 1.060 -7.075 1.00 87.75 85 GLY A O 1
ATOM 684 N N . GLY A 1 86 ? 4.640 3.184 -6.619 1.00 85.00 86 GLY A N 1
ATOM 685 C CA . GLY A 1 86 ? 3.330 3.638 -6.158 1.00 85.00 86 GLY A CA 1
ATOM 686 C C . GLY A 1 86 ? 2.996 3.232 -4.718 1.00 85.00 86 GLY A C 1
ATOM 687 O O . GLY A 1 86 ? 3.472 2.229 -4.188 1.00 85.00 86 GLY A O 1
ATOM 688 N N . GLY A 1 87 ? 2.118 4.000 -4.067 1.00 81.56 87 GLY A N 1
ATOM 689 C CA . GLY A 1 87 ? 1.909 3.907 -2.612 1.00 81.56 87 GLY A CA 1
ATOM 690 C C . GLY A 1 87 ? 1.343 2.575 -2.103 1.00 81.56 87 GLY A C 1
ATOM 691 O O . GLY A 1 87 ? 1.546 2.219 -0.946 1.00 81.56 87 GLY A O 1
ATOM 692 N N . THR A 1 88 ? 0.652 1.801 -2.945 1.00 86.44 88 THR A N 1
ATOM 693 C CA . THR A 1 88 ? 0.180 0.458 -2.559 1.00 86.44 88 THR A CA 1
ATOM 694 C C . THR A 1 88 ? 1.328 -0.541 -2.443 1.00 86.44 88 THR A C 1
ATOM 696 O O . THR A 1 88 ? 1.252 -1.448 -1.616 1.00 86.44 88 THR A O 1
ATOM 699 N N . SER A 1 89 ? 2.402 -0.370 -3.219 1.00 88.31 89 SER A N 1
ATOM 700 C CA . SER A 1 89 ? 3.560 -1.264 -3.161 1.00 88.31 89 SER A CA 1
ATOM 701 C C . SER A 1 89 ? 4.258 -1.204 -1.801 1.00 88.31 89 SER A C 1
ATOM 703 O O . SER A 1 89 ? 4.634 -2.240 -1.260 1.00 88.31 89 SER A O 1
ATOM 705 N N . GLU A 1 90 ? 4.296 -0.023 -1.174 1.00 83.94 90 GLU A N 1
ATOM 706 C CA . GLU A 1 90 ? 4.811 0.170 0.187 1.00 83.94 90 GLU A CA 1
ATOM 707 C C . GLU A 1 90 ? 4.031 -0.631 1.228 1.00 83.94 90 GLU A C 1
ATOM 709 O O . GLU A 1 90 ? 4.579 -1.118 2.218 1.00 83.94 90 GLU A O 1
ATOM 714 N N . TYR A 1 91 ? 2.728 -0.773 0.994 1.00 83.56 91 TYR A N 1
ATOM 715 C CA . TYR A 1 91 ? 1.854 -1.529 1.870 1.00 83.56 91 TYR A CA 1
ATOM 716 C C . TYR A 1 91 ? 2.106 -3.036 1.759 1.00 83.56 91 TYR A C 1
ATOM 718 O O 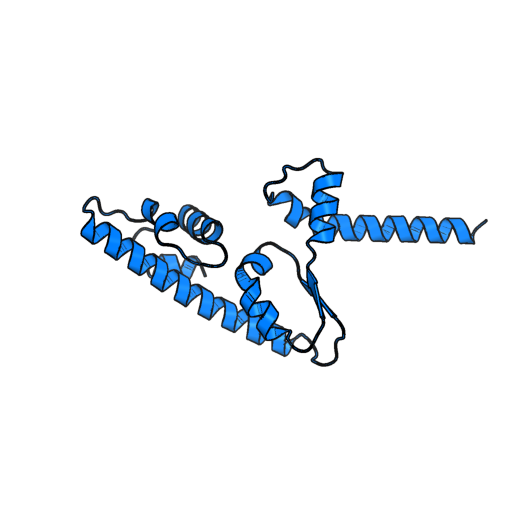. TYR A 1 91 ? 1.863 -3.748 2.727 1.00 83.56 91 TYR A O 1
ATOM 726 N N . LEU A 1 92 ? 2.622 -3.518 0.623 1.00 91.19 92 LEU A N 1
ATOM 727 C CA . LEU A 1 92 ? 2.768 -4.937 0.278 1.00 91.19 92 LEU A CA 1
ATOM 728 C C . LEU A 1 92 ? 4.231 -5.368 0.071 1.00 91.19 92 LEU A C 1
ATOM 730 O O . LEU A 1 92 ? 4.492 -6.356 -0.608 1.00 91.19 92 LEU A O 1
ATOM 734 N N . VAL A 1 93 ? 5.208 -4.632 0.616 1.00 90.69 93 VAL A N 1
ATOM 735 C CA . VAL A 1 93 ? 6.640 -4.874 0.341 1.00 90.69 93 VAL A CA 1
ATOM 736 C C . VAL A 1 93 ? 7.063 -6.311 0.640 1.00 90.69 93 VAL A C 1
ATOM 738 O O . VAL A 1 93 ? 7.776 -6.914 -0.157 1.00 90.69 93 VAL A O 1
ATOM 741 N N . ALA A 1 94 ? 6.656 -6.861 1.787 1.00 92.56 94 ALA A N 1
ATOM 742 C CA . ALA A 1 94 ? 7.046 -8.214 2.181 1.00 92.56 94 ALA A CA 1
ATOM 743 C C . ALA A 1 94 ? 6.436 -9.257 1.237 1.00 92.56 94 ALA A C 1
ATOM 745 O O . ALA A 1 94 ? 7.116 -10.171 0.776 1.00 92.56 94 ALA A O 1
ATOM 746 N N . GLU A 1 95 ? 5.162 -9.073 0.914 1.00 95.31 95 GLU A N 1
ATOM 747 C CA . GLU A 1 95 ? 4.408 -9.913 0.003 1.00 95.31 95 GLU A CA 1
ATOM 748 C C . GLU A 1 95 ? 4.989 -9.896 -1.424 1.00 95.31 95 GLU A C 1
ATOM 750 O O . GLU A 1 95 ? 5.197 -10.952 -2.023 1.00 95.31 95 GLU A O 1
ATOM 755 N N . LEU A 1 96 ? 5.332 -8.713 -1.939 1.00 95.50 96 LEU A N 1
ATOM 756 C CA . LEU A 1 96 ? 5.943 -8.522 -3.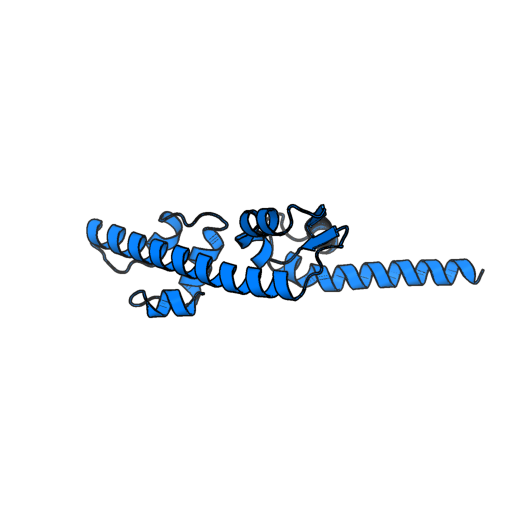258 1.00 95.50 96 LEU A CA 1
ATOM 757 C C . LEU A 1 96 ? 7.352 -9.118 -3.331 1.00 95.50 96 LEU A C 1
ATOM 759 O O . LEU A 1 96 ? 7.670 -9.799 -4.302 1.00 95.50 96 LEU A O 1
ATOM 763 N N . LYS A 1 97 ? 8.172 -8.932 -2.286 1.00 95.44 97 LYS A N 1
ATOM 764 C CA . LYS A 1 97 ? 9.492 -9.575 -2.187 1.00 95.44 97 LYS A CA 1
ATOM 765 C C . LYS A 1 97 ? 9.392 -11.093 -2.232 1.00 95.44 97 LYS A C 1
ATOM 767 O O . LYS A 1 97 ? 10.216 -11.729 -2.872 1.00 95.44 97 LYS A O 1
ATOM 772 N N . ASN A 1 98 ? 8.386 -11.660 -1.570 1.00 95.94 98 ASN A N 1
ATOM 773 C CA . ASN A 1 98 ? 8.160 -13.100 -1.579 1.00 95.94 98 ASN A CA 1
ATOM 774 C C . ASN A 1 98 ? 7.657 -13.607 -2.944 1.00 95.94 98 ASN A C 1
ATOM 776 O O . ASN A 1 98 ? 8.039 -14.692 -3.375 1.00 95.94 98 ASN A O 1
ATOM 780 N N . LEU A 1 99 ? 6.815 -12.828 -3.632 1.00 96.06 99 LEU A N 1
ATOM 781 C CA . LEU A 1 99 ? 6.285 -13.192 -4.948 1.00 96.06 99 LEU A CA 1
ATOM 782 C C . LEU A 1 99 ? 7.366 -13.200 -6.036 1.00 96.06 99 LEU A C 1
ATOM 784 O O . LEU A 1 99 ? 7.392 -14.113 -6.854 1.00 96.06 99 LEU A O 1
ATOM 788 N N . PHE A 1 100 ? 8.257 -12.209 -6.035 1.00 95.88 100 PHE A N 1
ATOM 789 C CA . PHE A 1 100 ? 9.294 -12.027 -7.057 1.00 95.88 100 PHE A CA 1
ATOM 790 C C . PHE A 1 100 ? 10.675 -12.514 -6.605 1.00 95.88 100 PHE A C 1
ATOM 792 O O . PHE A 1 100 ? 11.692 -11.965 -7.006 1.00 95.88 100 PHE A O 1
ATOM 799 N N . THR A 1 101 ? 10.737 -13.564 -5.783 1.00 94.94 101 THR A N 1
ATOM 800 C CA . THR A 1 101 ? 12.012 -14.142 -5.303 1.00 94.94 101 THR A CA 1
ATOM 801 C C . THR A 1 101 ? 12.927 -14.653 -6.420 1.00 94.94 101 THR A C 1
ATOM 803 O O . THR A 1 101 ? 14.122 -14.822 -6.194 1.00 94.94 101 THR A O 1
ATOM 806 N N . TYR A 1 102 ? 12.378 -14.901 -7.610 1.00 93.06 102 TYR A N 1
ATOM 807 C CA . TYR A 1 102 ? 13.090 -15.424 -8.776 1.00 93.06 102 TYR A CA 1
ATOM 808 C C . TYR A 1 102 ? 13.698 -14.344 -9.686 1.00 93.06 102 TYR A C 1
ATOM 810 O O . TYR A 1 102 ? 14.388 -14.692 -10.639 1.00 93.06 102 TYR A O 1
ATOM 818 N N . THR A 1 103 ? 13.446 -13.057 -9.431 1.00 94.75 103 THR A N 1
ATOM 819 C CA . THR A 1 103 ? 13.880 -11.945 -10.291 1.00 94.75 103 THR A CA 1
ATOM 820 C C . THR A 1 103 ? 14.372 -10.768 -9.454 1.00 94.75 103 THR A C 1
ATOM 822 O O . THR A 1 103 ? 14.030 -10.628 -8.279 1.00 94.75 103 THR A O 1
ATOM 825 N N . GLU A 1 104 ? 15.168 -9.884 -10.052 1.00 94.44 104 GLU A N 1
ATOM 826 C CA . GLU A 1 104 ? 15.557 -8.643 -9.392 1.00 94.44 104 GLU A CA 1
ATOM 827 C C . GLU A 1 104 ? 14.342 -7.712 -9.236 1.00 94.44 104 GLU A C 1
ATOM 829 O O . GLU A 1 104 ? 13.537 -7.567 -10.159 1.00 94.44 104 GLU A O 1
ATOM 834 N N . ILE A 1 105 ? 14.208 -7.069 -8.073 1.00 94.56 105 ILE A N 1
ATOM 835 C CA . ILE A 1 105 ? 13.189 -6.043 -7.829 1.00 94.56 105 ILE A CA 1
ATOM 836 C C . ILE A 1 105 ? 13.871 -4.680 -7.782 1.00 94.56 105 ILE A C 1
ATOM 838 O O . ILE A 1 105 ? 14.599 -4.387 -6.831 1.00 94.56 105 ILE A O 1
ATOM 842 N N . SER A 1 106 ? 13.561 -3.830 -8.757 1.00 92.50 106 SER A N 1
ATOM 843 C CA . SER A 1 106 ? 13.884 -2.407 -8.720 1.00 92.50 106 SER A CA 1
ATOM 844 C C . SER A 1 106 ? 12.698 -1.631 -8.150 1.00 92.50 106 SER A C 1
ATOM 846 O O . SER A 1 106 ? 11.588 -1.657 -8.685 1.00 92.50 106 SER A O 1
ATOM 848 N N . TRP A 1 107 ? 12.911 -0.960 -7.020 1.00 90.75 107 TRP A N 1
ATOM 849 C CA . TRP A 1 107 ? 11.900 -0.083 -6.436 1.00 90.75 107 TRP A CA 1
ATOM 850 C C . TRP A 1 107 ? 12.011 1.292 -7.084 1.00 90.75 107 TRP A C 1
ATOM 852 O O . TRP A 1 107 ? 13.095 1.869 -7.108 1.00 90.75 107 TRP A O 1
ATOM 862 N N . ALA A 1 108 ? 10.891 1.873 -7.510 1.00 85.56 108 ALA A N 1
ATOM 863 C CA . ALA A 1 108 ? 10.841 3.208 -8.117 1.00 85.56 108 ALA A CA 1
ATOM 864 C C . ALA A 1 108 ? 11.229 4.361 -7.156 1.00 85.56 108 ALA A C 1
ATOM 866 O O . ALA A 1 108 ? 11.091 5.531 -7.508 1.00 85.56 108 ALA A O 1
ATOM 867 N N . ALA A 1 109 ? 11.740 4.046 -5.961 1.00 82.69 109 ALA A N 1
ATOM 868 C CA . ALA A 1 109 ? 12.130 4.986 -4.916 1.00 82.69 109 ALA A CA 1
ATOM 869 C C . ALA A 1 109 ? 13.176 6.012 -5.384 1.00 82.69 109 ALA A C 1
ATOM 871 O O . ALA A 1 109 ? 13.140 7.155 -4.940 1.00 82.69 109 ALA A O 1
ATOM 872 N N . GLU A 1 110 ? 14.079 5.636 -6.294 1.00 82.19 110 GLU A N 1
ATOM 873 C CA . GLU A 1 110 ? 15.055 6.573 -6.870 1.00 82.19 110 GLU A CA 1
ATOM 874 C C . GLU A 1 110 ? 14.364 7.658 -7.705 1.00 82.19 110 GLU A C 1
ATOM 876 O O . GLU A 1 110 ? 14.635 8.845 -7.544 1.00 82.19 110 GLU A O 1
ATOM 881 N N . LEU A 1 111 ? 13.396 7.268 -8.539 1.00 85.81 111 LEU A N 1
ATOM 882 C CA . LEU A 1 111 ? 12.626 8.212 -9.345 1.00 85.81 111 LEU A CA 1
ATOM 883 C C . LEU A 1 111 ? 11.672 9.054 -8.482 1.00 85.81 111 LEU A C 1
ATOM 885 O O . LEU A 1 111 ? 11.451 10.229 -8.766 1.00 85.81 111 LEU A O 1
ATOM 889 N N . GLU A 1 112 ? 11.122 8.479 -7.411 1.00 88.38 112 GLU A N 1
ATOM 890 C CA . GLU A 1 112 ? 10.347 9.213 -6.401 1.00 88.38 112 GLU A CA 1
ATOM 891 C C . GLU A 1 112 ? 11.195 10.280 -5.686 1.00 88.38 112 GLU A C 1
ATOM 893 O O . GLU A 1 112 ? 10.707 11.385 -5.430 1.00 88.38 112 GLU A O 1
ATOM 898 N N . GLU A 1 113 ? 12.462 9.980 -5.397 1.00 87.44 113 GLU A N 1
ATOM 899 C CA . GLU A 1 113 ? 13.403 10.922 -4.789 1.00 87.44 113 GLU A CA 1
ATOM 900 C C . GLU A 1 113 ? 13.816 12.028 -5.769 1.00 87.44 113 GLU A C 1
ATOM 902 O O . GLU A 1 113 ? 13.843 13.203 -5.395 1.00 87.44 113 GLU A O 1
ATOM 907 N N . ASP A 1 114 ? 14.037 11.690 -7.040 1.00 89.56 114 ASP A N 1
ATOM 908 C CA . ASP A 1 114 ? 14.282 12.679 -8.091 1.00 89.56 114 ASP A CA 1
ATOM 909 C C . ASP A 1 114 ? 13.109 13.660 -8.227 1.00 89.56 114 ASP A C 1
ATOM 911 O O . ASP A 1 114 ? 13.324 14.868 -8.341 1.00 89.56 114 ASP A O 1
ATOM 915 N N . VAL A 1 115 ? 11.864 13.170 -8.174 1.00 90.25 115 VAL A N 1
ATOM 916 C CA . VAL A 1 115 ? 10.667 14.026 -8.141 1.00 90.25 115 VAL A CA 1
ATOM 917 C C . VAL A 1 115 ? 10.690 14.922 -6.908 1.00 90.25 115 VAL A C 1
ATOM 919 O O . VAL A 1 115 ? 10.473 16.131 -7.015 1.00 90.25 115 VAL A O 1
ATOM 922 N N . ARG A 1 116 ? 10.974 14.358 -5.731 1.00 91.81 116 ARG A N 1
ATOM 923 C CA . ARG A 1 116 ? 11.022 15.127 -4.484 1.00 91.81 116 ARG A CA 1
ATOM 924 C C . ARG A 1 116 ? 12.011 16.289 -4.587 1.00 91.81 116 ARG A C 1
ATOM 926 O O . ARG A 1 116 ? 11.680 17.407 -4.196 1.00 91.81 116 ARG A O 1
ATOM 933 N N . LEU A 1 117 ? 13.200 16.032 -5.127 1.00 91.12 117 LEU A N 1
ATOM 934 C CA . LEU A 1 117 ? 14.237 17.040 -5.332 1.00 91.12 117 LEU A CA 1
ATOM 935 C C . LEU A 1 117 ? 13.836 18.067 -6.398 1.00 91.12 117 LEU A C 1
ATOM 937 O O . LEU A 1 117 ? 13.931 19.266 -6.144 1.00 91.12 117 LEU A O 1
ATOM 941 N N . ALA A 1 118 ? 13.342 17.618 -7.554 1.00 91.38 118 ALA A N 1
ATOM 942 C CA . ALA A 1 118 ? 12.978 18.486 -8.674 1.00 91.38 118 ALA A CA 1
ATOM 943 C C . ALA A 1 118 ? 11.862 19.483 -8.324 1.00 91.38 118 ALA A C 1
ATOM 945 O O . ALA A 1 118 ? 11.887 20.625 -8.781 1.00 91.38 118 ALA A O 1
ATOM 946 N N . PHE A 1 119 ? 10.903 19.068 -7.492 1.00 89.88 119 PHE A N 1
ATOM 947 C CA . PHE A 1 119 ? 9.767 19.895 -7.078 1.00 89.88 119 PHE A CA 1
ATOM 948 C C . PHE A 1 119 ? 9.925 20.503 -5.675 1.00 89.88 119 PHE A C 1
ATOM 950 O O . PHE A 1 119 ? 8.981 21.107 -5.168 1.00 89.88 119 PHE A O 1
ATOM 957 N N . ASN A 1 120 ? 11.102 20.367 -5.049 1.00 90.44 120 ASN A N 1
ATOM 958 C CA . ASN A 1 120 ? 11.388 20.857 -3.696 1.00 90.44 120 ASN A CA 1
ATOM 959 C C . ASN A 1 120 ? 10.328 20.419 -2.660 1.00 90.44 120 ASN A C 1
ATOM 961 O O . ASN A 1 120 ? 9.849 21.211 -1.844 1.00 90.44 120 ASN A O 1
ATOM 965 N N . LEU A 1 121 ? 9.925 19.147 -2.725 1.00 88.56 121 LEU A N 1
ATOM 966 C CA . LEU A 1 121 ? 8.903 18.580 -1.851 1.00 88.56 121 LEU A CA 1
ATOM 967 C C . LEU A 1 121 ? 9.495 18.185 -0.484 1.00 88.56 121 LEU A C 1
ATOM 969 O O . LEU A 1 121 ? 10.682 17.835 -0.387 1.00 88.56 121 LEU A O 1
ATOM 973 N N . PRO A 1 122 ? 8.683 18.208 0.593 1.00 84.25 122 PRO A N 1
ATOM 974 C CA . PRO A 1 122 ? 9.125 17.799 1.921 1.00 84.25 122 PRO A CA 1
ATOM 975 C C . PRO A 1 122 ? 9.691 16.372 1.948 1.00 84.25 122 PRO A C 1
ATOM 977 O O . PRO A 1 122 ? 9.268 15.499 1.200 1.00 84.25 122 PRO A O 1
ATOM 980 N N . ILE A 1 123 ? 10.605 16.105 2.889 1.00 73.31 123 ILE A N 1
ATOM 981 C CA . ILE A 1 123 ? 11.191 14.764 3.109 1.00 73.31 123 ILE A CA 1
ATOM 982 C C . ILE A 1 123 ? 10.128 13.739 3.540 1.00 73.31 123 ILE A C 1
ATOM 984 O O . ILE A 1 123 ? 10.268 12.539 3.308 1.00 73.31 123 ILE A O 1
ATOM 988 N N . LYS A 1 124 ? 9.037 14.189 4.173 1.00 71.12 124 LYS A N 1
ATOM 989 C CA . LYS A 1 124 ? 7.899 13.306 4.432 1.00 71.12 124 LYS A CA 1
ATOM 990 C C . LYS A 1 124 ? 7.282 12.918 3.096 1.00 71.12 124 LYS A C 1
ATOM 992 O O . LYS A 1 124 ? 6.857 13.815 2.381 1.00 71.12 124 LYS A O 1
ATOM 997 N N . LYS A 1 125 ? 7.199 11.606 2.832 1.00 61.12 125 LYS A N 1
ATOM 998 C CA . LYS A 1 125 ? 6.532 11.015 1.663 1.00 61.12 125 LYS A CA 1
ATOM 999 C C . LYS A 1 125 ? 5.220 11.735 1.372 1.00 61.12 125 LYS A C 1
ATOM 1001 O O . LYS A 1 125 ? 4.211 11.512 2.042 1.00 61.12 125 LYS A O 1
ATOM 1006 N N . ASP A 1 126 ? 5.286 12.630 0.399 1.00 70.19 126 ASP A N 1
ATOM 1007 C CA . ASP A 1 126 ? 4.146 13.369 -0.095 1.00 70.19 126 ASP A CA 1
ATOM 1008 C C . ASP A 1 126 ? 3.457 12.489 -1.137 1.00 70.19 126 ASP A C 1
ATOM 1010 O O . ASP A 1 126 ? 4.110 11.882 -1.991 1.00 70.19 126 ASP A O 1
ATOM 1014 N N . ALA A 1 127 ? 2.129 12.421 -1.081 1.00 77.81 127 ALA A N 1
ATOM 1015 C CA . ALA A 1 127 ? 1.348 11.774 -2.124 1.00 77.81 127 ALA A CA 1
ATOM 1016 C C . ALA A 1 127 ? 1.684 12.356 -3.508 1.00 77.81 127 ALA A C 1
ATOM 1018 O O . ALA A 1 127 ? 1.604 11.635 -4.497 1.00 77.81 127 ALA A O 1
ATOM 1019 N N . LEU A 1 128 ? 2.102 13.625 -3.577 1.00 82.38 128 LEU A N 1
ATOM 1020 C CA . LEU A 1 128 ? 2.561 14.273 -4.802 1.00 82.38 128 LEU A CA 1
ATOM 1021 C C . LEU A 1 128 ? 3.807 13.620 -5.404 1.00 82.38 128 LEU A C 1
ATOM 1023 O O . LEU A 1 128 ? 3.845 13.477 -6.624 1.00 82.38 128 LEU A O 1
ATOM 1027 N N . CYS A 1 129 ? 4.773 13.162 -4.593 1.00 86.69 129 CYS A N 1
ATOM 1028 C CA . CYS A 1 129 ? 5.954 12.467 -5.116 1.00 86.69 129 CYS A CA 1
ATOM 1029 C C . CYS A 1 129 ? 5.522 11.244 -5.928 1.00 86.69 129 CYS A C 1
ATOM 1031 O O . CYS A 1 129 ? 5.829 11.156 -7.111 1.00 86.69 129 CYS A O 1
ATOM 1033 N N . LEU A 1 130 ? 4.702 10.381 -5.316 1.00 84.62 130 LEU A N 1
ATOM 1034 C CA . LEU A 1 130 ? 4.181 9.160 -5.939 1.00 84.62 130 LEU A CA 1
ATOM 1035 C C . LEU A 1 130 ? 3.318 9.450 -7.176 1.00 84.62 130 LEU A C 1
ATOM 1037 O O . LEU A 1 130 ? 3.295 8.666 -8.118 1.00 84.62 130 LEU A O 1
ATOM 1041 N N . ARG A 1 131 ? 2.561 10.554 -7.170 1.00 86.69 131 ARG A N 1
ATOM 1042 C CA . ARG A 1 131 ? 1.668 10.931 -8.281 1.00 86.69 131 ARG A CA 1
ATOM 1043 C C . ARG A 1 131 ? 2.425 11.464 -9.492 1.00 86.69 131 ARG A C 1
ATOM 1045 O O . ARG A 1 131 ? 1.912 11.350 -10.601 1.00 86.69 131 ARG A O 1
ATOM 1052 N N . PHE A 1 132 ? 3.600 12.052 -9.284 1.00 89.56 132 PHE A N 1
ATOM 1053 C CA . PHE A 1 132 ? 4.412 12.603 -10.362 1.00 89.56 132 PHE A CA 1
ATOM 1054 C C . PHE A 1 132 ? 5.499 11.657 -10.861 1.00 89.56 132 PHE A C 1
ATOM 1056 O O . PHE A 1 132 ? 6.007 11.908 -11.949 1.00 89.56 132 PHE A O 1
ATOM 1063 N N . THR A 1 133 ? 5.819 10.573 -10.145 1.00 89.44 133 THR A N 1
ATOM 1064 C CA . THR A 1 133 ? 6.860 9.601 -10.525 1.00 89.44 133 THR A CA 1
ATOM 1065 C C . THR A 1 133 ? 6.756 9.169 -11.986 1.00 89.44 133 THR A C 1
ATOM 1067 O O . THR A 1 133 ? 7.713 9.345 -12.736 1.00 89.44 133 THR A O 1
ATOM 1070 N N . ASP A 1 134 ? 5.586 8.699 -12.424 1.00 86.94 134 ASP A N 1
ATOM 1071 C CA . ASP A 1 134 ? 5.409 8.172 -13.784 1.00 86.94 134 ASP A CA 1
ATOM 1072 C C . ASP A 1 134 ? 5.580 9.259 -14.857 1.00 86.94 134 ASP A C 1
ATOM 1074 O O . ASP A 1 134 ? 6.311 9.090 -15.836 1.00 86.94 134 ASP A O 1
ATOM 1078 N N . VAL A 1 135 ? 4.933 10.413 -14.659 1.00 90.25 135 VAL A N 1
ATOM 1079 C CA . VAL A 1 135 ? 4.968 11.533 -15.614 1.00 90.25 135 VAL A CA 1
ATOM 1080 C C . VAL A 1 13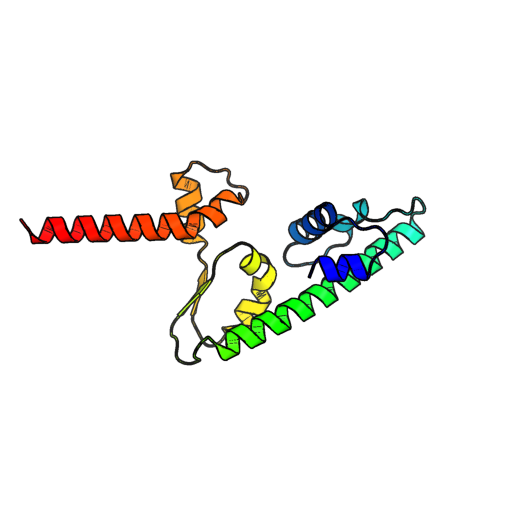5 ? 6.367 12.146 -15.680 1.00 90.25 135 VAL A C 1
ATOM 1082 O O . VAL A 1 135 ? 6.851 12.486 -16.760 1.00 90.25 135 VAL A O 1
ATOM 1085 N N . TYR A 1 136 ? 7.041 12.255 -14.538 1.00 91.31 136 TYR A N 1
ATOM 1086 C CA . TYR A 1 136 ? 8.403 12.762 -14.455 1.00 91.31 136 TYR A CA 1
ATOM 1087 C C . TYR A 1 136 ? 9.405 11.800 -15.102 1.00 91.31 136 TYR A C 1
ATOM 1089 O O . TYR A 1 136 ? 10.279 12.241 -15.851 1.00 91.31 136 TYR A O 1
ATOM 1097 N N . GLY A 1 137 ? 9.242 10.488 -14.901 1.00 89.25 137 GLY A N 1
ATOM 1098 C CA . GLY A 1 137 ? 10.016 9.465 -15.606 1.00 89.25 137 GLY A CA 1
ATOM 1099 C C . GLY A 1 137 ? 9.873 9.573 -17.124 1.00 89.25 137 GLY A C 1
ATOM 1100 O O . GLY A 1 137 ? 10.876 9.603 -17.841 1.00 89.25 137 GLY A O 1
ATOM 1101 N N . LEU A 1 138 ? 8.640 9.727 -17.619 1.00 90.12 138 LEU A N 1
ATOM 1102 C CA . LEU A 1 138 ? 8.381 9.929 -19.047 1.00 90.12 138 LEU A CA 1
ATOM 1103 C C . LEU A 1 138 ? 9.036 11.216 -19.577 1.00 90.12 138 LEU A C 1
ATOM 1105 O O . LEU A 1 138 ? 9.685 11.191 -20.623 1.00 90.12 138 LEU A O 1
ATOM 1109 N N . PHE A 1 139 ? 8.920 12.327 -18.847 1.00 92.69 139 PHE A N 1
ATOM 1110 C CA . PHE A 1 139 ? 9.558 13.598 -19.202 1.00 92.69 139 PHE A CA 1
ATOM 1111 C C . PHE A 1 139 ? 11.087 13.471 -19.294 1.00 92.69 139 PHE A C 1
ATOM 1113 O O . PHE A 1 139 ? 11.702 13.931 -20.260 1.00 92.69 139 PHE A O 1
ATOM 1120 N N . ARG A 1 140 ? 11.717 12.807 -18.317 1.00 90.38 140 ARG A N 1
ATOM 1121 C CA . ARG A 1 140 ? 13.164 12.531 -18.305 1.00 90.38 140 ARG A CA 1
ATOM 1122 C C . ARG A 1 140 ? 13.586 11.727 -19.534 1.00 90.38 140 ARG A C 1
ATOM 1124 O O . ARG A 1 140 ? 14.561 12.090 -20.191 1.00 90.38 140 ARG A O 1
ATOM 1131 N N . TYR A 1 141 ? 12.828 10.686 -19.871 1.00 89.94 141 TYR A N 1
ATOM 1132 C CA . TYR A 1 141 ? 13.078 9.854 -21.047 1.00 89.94 141 TYR A CA 1
ATOM 1133 C C . TYR A 1 141 ? 12.987 10.649 -22.360 1.00 89.94 141 TYR A C 1
ATOM 1135 O O . TYR A 1 141 ? 13.878 10.560 -23.212 1.00 89.94 141 TYR A O 1
ATOM 1143 N N . GLN A 1 142 ? 11.947 11.473 -22.517 1.00 91.00 142 GLN A N 1
ATOM 1144 C CA . GLN A 1 142 ? 11.743 12.286 -23.720 1.00 91.00 142 GLN A CA 1
ATOM 1145 C C . GLN A 1 142 ? 12.859 13.319 -23.922 1.00 91.00 142 GLN A C 1
ATOM 1147 O O . GLN A 1 142 ? 13.367 13.467 -25.036 1.00 91.00 142 GLN A O 1
ATOM 1152 N N . ASN A 1 143 ? 13.292 13.991 -22.852 1.00 88.38 143 ASN A N 1
ATOM 1153 C CA . ASN A 1 143 ? 14.387 14.959 -22.930 1.00 88.38 143 ASN A CA 1
ATOM 1154 C C . ASN A 1 143 ? 15.730 14.298 -23.244 1.00 88.38 143 ASN A C 1
ATOM 1156 O O . ASN A 1 143 ? 16.477 14.806 -24.079 1.00 88.38 143 ASN A O 1
ATOM 1160 N N . ALA A 1 144 ? 16.024 13.151 -22.625 1.00 87.94 144 ALA A N 1
ATOM 1161 C CA . ALA A 1 144 ? 17.242 12.402 -22.922 1.00 87.94 144 ALA A CA 1
ATOM 1162 C C . ALA A 1 144 ? 17.285 11.968 -24.397 1.00 87.94 144 ALA A C 1
ATOM 1164 O O . ALA A 1 144 ? 18.302 12.126 -25.069 1.00 87.94 144 ALA A O 1
ATOM 1165 N N . THR A 1 145 ? 16.157 11.495 -24.931 1.00 80.06 145 THR A N 1
ATOM 1166 C CA . THR A 1 145 ? 16.053 11.068 -26.334 1.00 80.06 145 THR A CA 1
ATOM 1167 C C . THR A 1 145 ? 16.195 12.246 -27.304 1.00 80.06 145 THR A C 1
ATOM 1169 O O . THR A 1 145 ? 16.902 12.139 -28.305 1.00 80.06 145 THR A O 1
ATOM 1172 N N . SER A 1 146 ? 15.597 13.394 -26.976 1.00 75.50 146 SER A N 1
ATOM 1173 C CA . SER A 1 146 ? 15.686 14.620 -27.787 1.00 75.50 146 SER A CA 1
ATOM 1174 C C . SER A 1 146 ? 17.106 15.203 -27.822 1.00 75.50 146 SER A C 1
ATOM 1176 O O . SER A 1 146 ? 17.547 15.741 -28.839 1.00 75.50 146 SER A O 1
ATOM 1178 N N . ALA A 1 147 ? 17.860 15.066 -26.728 1.00 66.75 147 ALA A N 1
ATOM 1179 C CA . ALA A 1 147 ? 19.268 15.451 -26.684 1.00 66.75 147 ALA A CA 1
ATOM 1180 C C . ALA A 1 147 ? 20.143 14.547 -27.577 1.00 66.75 147 ALA A C 1
ATOM 1182 O O . ALA A 1 147 ? 21.043 15.037 -28.258 1.00 66.75 147 ALA A O 1
ATOM 1183 N N . ILE A 1 148 ? 19.848 13.242 -27.634 1.00 63.31 148 ILE A N 1
ATOM 1184 C CA . ILE A 1 148 ? 20.574 12.275 -28.474 1.00 63.31 148 ILE A CA 1
ATOM 1185 C C . ILE A 1 148 ? 20.299 12.507 -29.969 1.00 63.31 148 ILE A C 1
ATOM 1187 O O . ILE A 1 148 ? 21.221 12.405 -30.780 1.00 63.31 148 ILE A O 1
ATOM 1191 N N . SER A 1 149 ? 19.062 12.841 -30.355 1.00 63.34 149 SER A N 1
ATOM 1192 C CA . SER A 1 149 ? 18.728 13.129 -31.758 1.00 63.34 149 SER A CA 1
ATOM 1193 C C . SER A 1 149 ? 19.414 14.391 -32.285 1.00 63.34 149 SER A C 1
ATOM 1195 O O . SER A 1 149 ? 19.866 14.398 -33.427 1.00 63.34 149 SER A O 1
ATOM 1197 N N . ASN A 1 150 ? 19.564 15.425 -31.452 1.00 59.03 150 ASN A N 1
ATOM 1198 C CA . ASN A 1 150 ? 20.240 16.663 -31.850 1.00 59.03 150 ASN A CA 1
ATOM 1199 C C . ASN A 1 150 ? 21.757 16.491 -32.015 1.00 59.03 150 ASN A C 1
ATOM 1201 O O . ASN A 1 150 ? 22.356 17.182 -32.830 1.00 59.03 150 ASN A O 1
ATOM 1205 N N . HIS A 1 151 ? 22.373 15.539 -31.307 1.00 54.19 151 HIS A N 1
ATOM 1206 C CA . HIS A 1 151 ? 23.813 15.279 -31.404 1.00 54.19 151 HIS A CA 1
ATOM 1207 C C . HIS A 1 151 ? 24.224 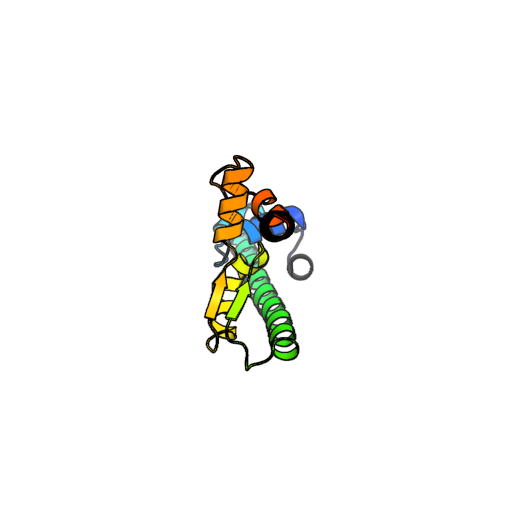14.416 -32.608 1.00 54.19 151 HIS A C 1
ATOM 1209 O O . HIS A 1 151 ? 25.402 14.361 -32.942 1.00 54.19 151 HIS A O 1
ATOM 1215 N N . ARG A 1 152 ? 23.274 13.721 -33.249 1.00 51.06 152 ARG A N 1
ATOM 1216 C CA . ARG A 1 152 ? 23.511 12.929 -34.473 1.00 51.06 152 ARG A CA 1
ATOM 1217 C C . ARG A 1 152 ? 23.260 13.712 -35.767 1.00 51.06 152 ARG A C 1
ATOM 1219 O O . ARG A 1 152 ? 23.533 13.187 -36.841 1.00 51.06 152 ARG A O 1
ATOM 1226 N N . ALA A 1 153 ? 22.713 14.923 -35.666 1.00 53.72 153 ALA A N 1
ATOM 1227 C CA . ALA A 1 153 ? 22.383 15.789 -36.798 1.00 53.72 153 ALA A CA 1
ATOM 1228 C C . ALA A 1 153 ? 23.401 16.930 -37.022 1.00 53.72 153 ALA A C 1
ATOM 1230 O O . ALA A 1 153 ? 23.201 17.751 -37.915 1.00 53.72 153 ALA A O 1
ATOM 1231 N N . SER A 1 154 ? 24.470 16.977 -36.220 1.00 47.38 154 SER A N 1
ATOM 1232 C CA . SER A 1 154 ? 25.615 17.897 -36.319 1.00 47.38 154 SER A CA 1
ATOM 1233 C C . SER A 1 154 ? 26.879 17.140 -36.696 1.00 47.38 154 SER A C 1
ATOM 1235 O O . SER A 1 154 ? 27.641 17.647 -37.544 1.00 47.38 154 SER A O 1
#

Secondary structure (DSSP, 8-state):
-HHHHHHHSTT--HHHHHHHHHHHTTS--GGGTTTT---SSHHHHHHHHHHHHHHHHHHHHHHHHHHHHHHHHHS-SS-SEEEE-SHHHHHTHHHHHHHTTTSEEEETHHHHHHHHHHTT--SS--HHHHHHHHHHHHHHHHHHHHHHHHHT--

Radius of gyration: 20.52 Å; chains: 1; bounding box: 46×37×65 Å